Protein AF-A0A7D8BFS4-F1 (afdb_monomer)

Secondary structure (DSSP, 8-state):
-HHHHHHHHHS-----S-TTSSS-EEEE--TT--EEEEEEEETTTTEEEEEEEEEPP-PPP---

Solvent-accessible surface area (backbone atoms only — not comparable to full-atom values): 4130 Å² total; per-residue (Å²): 110,70,71,54,58,59,39,44,55,78,52,60,67,78,83,79,69,71,88,82,54,97,55,56,69,42,79,45,74,54,92,70,56,38,30,41,35,34,34,47,77,41,83,91,73,64,40,66,46,77,74,44,78,41,77,42,79,67,62,72,76,84,75,132

Structure (mmCIF, N/CA/C/O backbone):
data_AF-A0A7D8BFS4-F1
#
_entry.id   AF-A0A7D8BFS4-F1
#
loop_
_atom_site.group_PDB
_atom_site.id
_atom_site.type_symbol
_atom_site.label_atom_id
_atom_site.label_alt_id
_atom_site.label_comp_id
_atom_site.label_asym_id
_atom_site.label_entity_id
_atom_site.label_seq_id
_atom_site.pdbx_PDB_ins_code
_atom_site.Cartn_x
_atom_site.Cartn_y
_atom_site.Cartn_z
_atom_site.occupancy
_atom_site.B_iso_or_equiv
_atom_site.auth_seq_id
_atom_site.auth_comp_id
_atom_site.auth_asym_id
_atom_site.auth_atom_id
_atom_site.pdbx_PDB_model_num
ATOM 1 N N . MET A 1 1 ? 6.931 -7.726 -3.587 1.00 65.94 1 MET A N 1
ATOM 2 C CA . MET A 1 1 ? 5.577 -7.117 -3.520 1.00 65.94 1 MET A CA 1
ATOM 3 C C . MET A 1 1 ? 4.832 -7.564 -2.270 1.00 65.94 1 MET A C 1
ATOM 5 O O . MET A 1 1 ? 4.375 -6.691 -1.549 1.00 65.94 1 MET A O 1
ATOM 9 N N . LYS A 1 2 ? 4.794 -8.870 -1.964 1.00 71.31 2 LYS A N 1
ATOM 10 C CA . LYS A 1 2 ? 4.256 -9.414 -0.703 1.00 71.31 2 LYS A CA 1
ATOM 11 C C . LYS A 1 2 ? 4.763 -8.674 0.546 1.00 71.31 2 LYS A C 1
ATOM 13 O O . LYS A 1 2 ? 3.959 -8.129 1.287 1.00 71.31 2 LYS A O 1
ATOM 18 N N . ASP A 1 3 ? 6.080 -8.537 0.698 1.00 75.94 3 ASP A N 1
ATOM 19 C CA . ASP A 1 3 ? 6.673 -7.910 1.896 1.00 75.94 3 ASP A CA 1
ATOM 20 C C . ASP A 1 3 ? 6.340 -6.422 2.043 1.00 75.94 3 ASP A C 1
ATOM 22 O O . ASP A 1 3 ? 6.398 -5.870 3.133 1.00 75.94 3 ASP A O 1
ATOM 26 N N . PHE A 1 4 ? 5.993 -5.750 0.946 1.00 73.38 4 PHE A N 1
ATOM 27 C CA . PHE A 1 4 ? 5.570 -4.355 0.992 1.00 73.38 4 PHE A CA 1
ATOM 28 C C . PHE A 1 4 ? 4.128 -4.214 1.462 1.00 73.38 4 PHE A C 1
ATOM 30 O O . PHE A 1 4 ? 3.845 -3.316 2.241 1.00 73.38 4 PHE A O 1
ATOM 37 N N . ILE A 1 5 ? 3.237 -5.097 1.004 1.00 71.12 5 ILE A N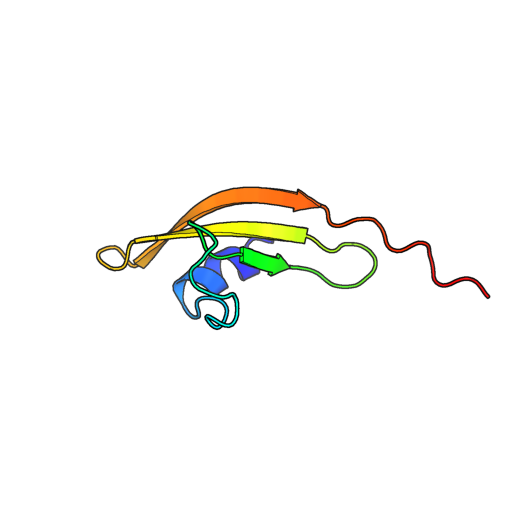 1
ATOM 38 C CA . ILE A 1 5 ? 1.836 -5.097 1.439 1.00 71.12 5 ILE A CA 1
ATOM 39 C C . ILE A 1 5 ? 1.775 -5.353 2.948 1.00 71.12 5 ILE A C 1
ATOM 41 O O . ILE A 1 5 ? 1.143 -4.582 3.655 1.00 71.12 5 ILE A O 1
ATOM 45 N N . LEU A 1 6 ? 2.545 -6.327 3.443 1.00 75.25 6 LEU A N 1
ATOM 46 C CA . LEU A 1 6 ? 2.660 -6.599 4.881 1.00 75.25 6 LEU A CA 1
ATOM 47 C C . LEU A 1 6 ? 3.228 -5.396 5.655 1.00 75.25 6 LEU A C 1
ATOM 49 O O . LEU A 1 6 ? 2.787 -5.092 6.757 1.00 75.25 6 LEU A O 1
ATOM 53 N N . LYS A 1 7 ? 4.165 -4.643 5.062 1.00 76.31 7 LYS A N 1
ATOM 54 C CA . LYS A 1 7 ? 4.669 -3.401 5.671 1.00 76.31 7 LYS A CA 1
ATOM 55 C C . LYS A 1 7 ? 3.627 -2.286 5.748 1.00 76.31 7 LYS A C 1
ATOM 57 O O . LYS A 1 7 ? 3.771 -1.424 6.610 1.00 76.31 7 LYS A O 1
ATOM 62 N N . LEU A 1 8 ? 2.613 -2.263 4.879 1.00 71.25 8 LEU A N 1
ATOM 63 C CA . LEU A 1 8 ? 1.547 -1.257 4.956 1.00 71.25 8 LEU A CA 1
ATOM 64 C C . LEU A 1 8 ? 0.668 -1.453 6.197 1.00 71.25 8 LEU A C 1
ATOM 66 O O . LEU A 1 8 ? 0.173 -0.459 6.719 1.00 71.25 8 LEU A O 1
ATOM 70 N N . GLU A 1 9 ? 0.519 -2.692 6.677 1.00 68.69 9 GLU A N 1
ATOM 71 C CA . GLU A 1 9 ? -0.224 -3.014 7.906 1.00 68.69 9 GLU A CA 1
ATOM 72 C C . GLU A 1 9 ? 0.536 -2.522 9.144 1.00 68.69 9 GLU A C 1
ATOM 74 O O . GLU A 1 9 ? -0.044 -1.935 10.054 1.00 68.69 9 GLU A O 1
ATOM 79 N N . THR A 1 10 ? 1.861 -2.708 9.162 1.00 70.81 10 THR A N 1
ATOM 80 C CA . THR A 1 10 ? 2.705 -2.364 10.318 1.00 70.81 10 THR A CA 1
ATOM 81 C C . THR A 1 10 ? 3.166 -0.910 10.327 1.00 70.81 10 THR A C 1
ATOM 83 O O . THR A 1 10 ? 3.519 -0.358 11.368 1.00 70.81 10 THR A O 1
ATOM 86 N N . THR A 1 11 ? 3.293 -0.288 9.157 1.00 69.62 11 THR A N 1
ATOM 87 C CA . THR A 1 11 ? 3.832 1.065 9.003 1.00 69.62 11 THR A CA 1
ATOM 88 C C . THR A 1 11 ? 3.176 1.720 7.794 1.00 69.62 11 THR A C 1
ATOM 90 O O . THR A 1 11 ? 3.749 1.722 6.697 1.00 69.62 11 THR A O 1
ATOM 93 N N . PRO A 1 12 ? 1.968 2.282 7.963 1.00 62.72 12 PRO A N 1
ATOM 94 C CA . PRO A 1 12 ? 1.297 2.965 6.873 1.00 62.72 12 PRO A CA 1
ATOM 95 C C . PRO A 1 12 ? 2.203 4.075 6.336 1.00 62.72 12 PRO A C 1
ATOM 97 O O . PRO A 1 12 ? 2.831 4.817 7.100 1.00 62.72 12 PRO A O 1
ATOM 100 N N . ALA A 1 13 ? 2.332 4.144 5.006 1.00 61.88 13 ALA A N 1
ATOM 101 C CA . ALA A 1 13 ? 3.223 5.095 4.356 1.00 61.88 13 ALA A CA 1
ATOM 102 C C . ALA A 1 13 ? 2.908 6.506 4.870 1.00 61.88 13 ALA A C 1
ATOM 104 O O . ALA A 1 13 ? 1.761 6.949 4.798 1.00 61.88 13 ALA A O 1
ATOM 105 N N . ARG A 1 14 ? 3.926 7.169 5.444 1.00 52.00 14 ARG A N 1
ATOM 106 C CA . ARG A 1 14 ? 3.786 8.459 6.133 1.00 52.00 14 ARG A CA 1
ATOM 107 C C . ARG A 1 14 ? 2.901 9.401 5.31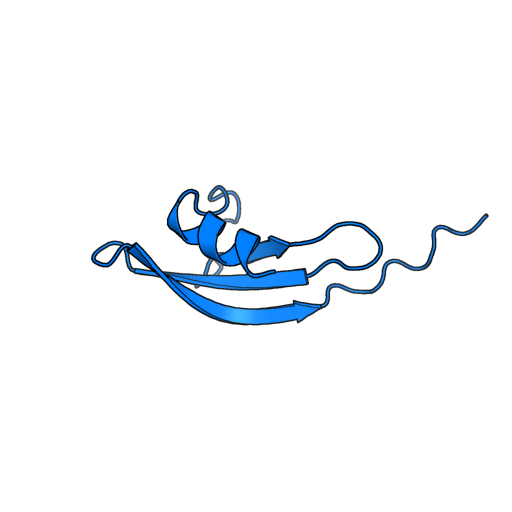8 1.00 52.00 14 ARG A C 1
ATOM 109 O O . ARG A 1 14 ? 3.169 9.647 4.144 1.00 52.00 14 ARG A O 1
ATOM 116 N N . HIS A 1 15 ? 1.872 9.896 5.998 1.00 49.09 15 HIS A N 1
ATOM 117 C CA . HIS A 1 15 ? 0.734 10.715 5.575 1.00 49.09 15 HIS A CA 1
ATOM 118 C C . HIS A 1 15 ? 1.101 12.075 4.925 1.00 49.09 15 HIS A C 1
ATOM 120 O O . HIS A 1 15 ? 0.506 13.100 5.234 1.00 49.09 15 HIS A O 1
ATOM 126 N N . ASN A 1 16 ? 2.087 12.128 4.028 1.00 43.50 16 ASN A N 1
ATOM 127 C CA . ASN A 1 16 ? 2.584 13.376 3.439 1.00 43.50 16 ASN A CA 1
ATOM 128 C C . ASN A 1 16 ? 1.811 13.829 2.189 1.00 43.50 16 ASN A C 1
ATOM 130 O O . ASN A 1 16 ? 2.140 14.873 1.628 1.00 43.50 16 ASN A O 1
ATOM 134 N N . GLU A 1 17 ? 0.790 13.094 1.732 1.00 50.38 17 GLU A N 1
ATOM 135 C CA . GLU A 1 17 ? -0.105 13.613 0.692 1.00 50.38 17 GLU A CA 1
ATOM 136 C C . GLU A 1 17 ? -1.249 14.420 1.336 1.00 50.38 17 GLU A C 1
ATOM 138 O O . GLU A 1 17 ? -1.916 13.931 2.253 1.00 50.38 17 GLU A O 1
ATOM 143 N N . PRO A 1 18 ? -1.503 15.660 0.870 1.00 44.12 18 PRO A N 1
ATOM 144 C CA . PRO A 1 18 ? -2.574 16.488 1.402 1.00 44.12 18 PRO A CA 1
ATOM 145 C C . PRO A 1 18 ? -3.911 15.754 1.263 1.00 44.12 18 PRO A C 1
ATOM 147 O O . P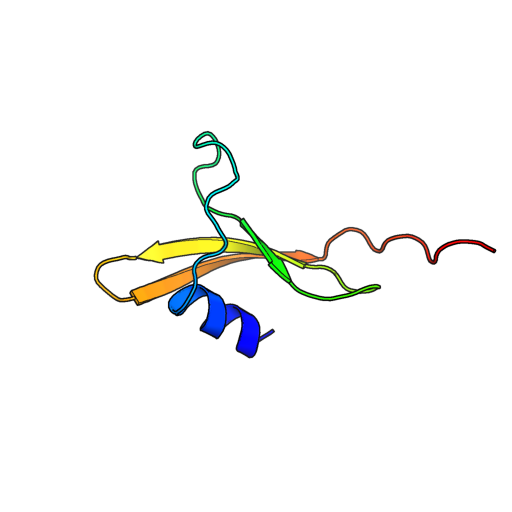RO A 1 18 ? -4.183 15.157 0.219 1.00 44.12 18 PRO A O 1
ATOM 150 N N . ARG A 1 19 ? -4.751 15.864 2.304 1.00 53.06 19 ARG A N 1
ATOM 151 C CA . ARG A 1 19 ? -6.115 15.311 2.511 1.00 53.06 19 ARG A CA 1
ATOM 152 C C . ARG A 1 19 ? -7.110 15.390 1.328 1.00 53.06 19 ARG A C 1
ATOM 154 O O . ARG A 1 19 ? -8.263 15.008 1.474 1.00 53.06 19 ARG A O 1
ATOM 161 N N . ARG A 1 20 ? -6.713 15.888 0.154 1.00 51.72 20 ARG A N 1
ATOM 162 C CA . ARG A 1 20 ? -7.533 15.974 -1.063 1.00 51.72 20 ARG A CA 1
ATOM 163 C C . ARG A 1 20 ? -7.659 14.661 -1.842 1.00 51.72 20 ARG A C 1
ATOM 165 O O . ARG A 1 20 ? -8.526 14.579 -2.707 1.00 51.72 20 ARG A O 1
ATOM 172 N N . ARG A 1 21 ? -6.836 13.637 -1.582 1.00 55.84 21 ARG A N 1
ATOM 173 C CA . ARG A 1 21 ? -7.034 12.301 -2.174 1.00 55.84 21 ARG A CA 1
ATOM 174 C C . ARG A 1 21 ? -7.810 11.423 -1.198 1.00 55.84 21 ARG A C 1
ATOM 176 O O . ARG A 1 21 ? -7.365 11.233 -0.076 1.00 55.84 21 ARG A O 1
ATOM 183 N N . ARG A 1 22 ? -8.953 10.885 -1.645 1.00 67.12 22 ARG A N 1
ATOM 184 C CA . ARG A 1 22 ? -9.836 10.017 -0.841 1.00 67.12 22 ARG A CA 1
ATOM 185 C C . ARG A 1 22 ? -9.141 8.770 -0.278 1.00 67.12 22 ARG A C 1
ATOM 187 O O . ARG A 1 22 ? -9.621 8.250 0.716 1.00 67.12 22 ARG A O 1
ATOM 194 N N . HIS A 1 23 ? -8.023 8.329 -0.864 1.00 74.06 23 HIS A N 1
ATOM 195 C CA . HIS A 1 23 ? -7.278 7.157 -0.395 1.00 74.06 23 HIS A CA 1
ATOM 196 C C . HIS A 1 23 ? -5.760 7.401 -0.449 1.00 74.06 23 HIS A C 1
ATOM 198 O O . HIS A 1 23 ? -5.287 8.019 -1.418 1.00 74.06 23 HIS A O 1
ATOM 204 N N . PRO A 1 24 ? -4.995 6.925 0.552 1.00 74.81 24 PRO A N 1
ATOM 205 C CA . PRO A 1 24 ? -3.542 7.037 0.577 1.00 74.81 24 PRO A CA 1
ATOM 206 C C . PRO A 1 24 ? -2.882 6.272 -0.575 1.00 74.81 24 PRO A C 1
ATOM 208 O O . PRO A 1 24 ? -3.400 5.277 -1.093 1.00 74.81 24 PRO A O 1
ATOM 211 N N . THR A 1 25 ? -1.703 6.748 -0.988 1.00 80.75 25 THR A N 1
ATOM 212 C CA . THR A 1 25 ? -0.867 6.038 -1.957 1.00 80.75 25 THR A CA 1
ATOM 213 C C . THR A 1 25 ? 0.520 5.755 -1.414 1.00 80.75 25 THR A C 1
ATOM 215 O O . THR A 1 25 ? 1.107 6.578 -0.719 1.00 80.75 25 THR A O 1
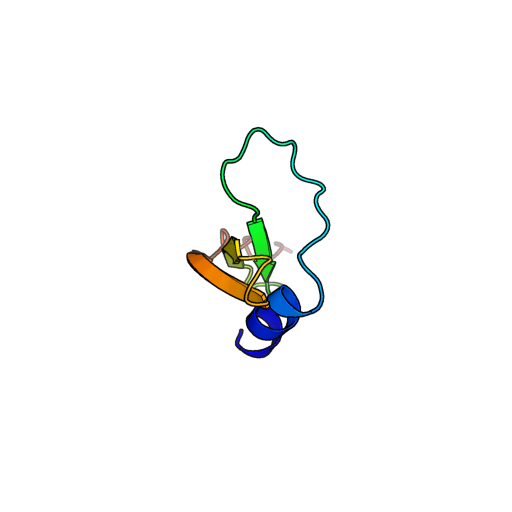ATOM 218 N N . ALA A 1 26 ? 1.060 4.592 -1.770 1.00 80.50 26 ALA A N 1
ATOM 219 C CA . ALA A 1 26 ? 2.412 4.193 -1.428 1.00 80.50 26 ALA A CA 1
ATOM 220 C C . ALA A 1 26 ? 3.182 3.750 -2.673 1.00 80.50 26 ALA A C 1
ATOM 222 O O . ALA A 1 26 ? 2.619 3.278 -3.665 1.00 80.50 26 ALA A O 1
ATOM 223 N N . HIS A 1 27 ? 4.492 3.937 -2.620 1.00 81.88 27 HIS A N 1
ATOM 224 C CA . HIS A 1 27 ? 5.398 3.641 -3.714 1.00 81.88 27 HIS A CA 1
ATOM 225 C C . HIS A 1 27 ? 6.210 2.391 -3.393 1.00 81.88 27 HIS A C 1
ATOM 227 O O . HIS A 1 27 ? 6.770 2.278 -2.306 1.00 81.88 27 HIS A O 1
ATOM 233 N N . LEU A 1 28 ? 6.267 1.463 -4.344 1.00 78.31 28 LEU A N 1
ATOM 234 C CA . LEU A 1 28 ? 6.941 0.180 -4.201 1.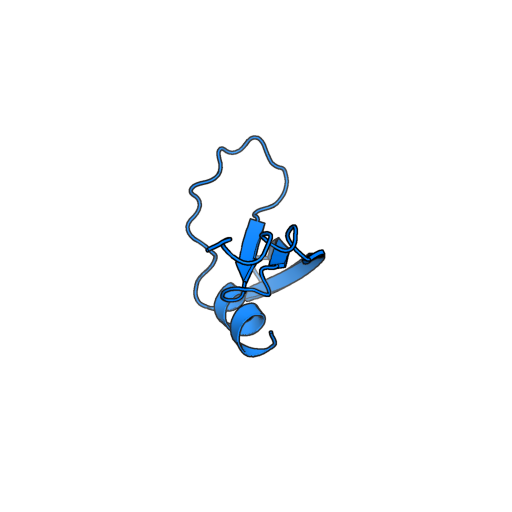00 78.31 28 LEU A CA 1
ATOM 235 C C . LEU A 1 28 ? 7.923 -0.042 -5.345 1.00 78.31 28 LEU A C 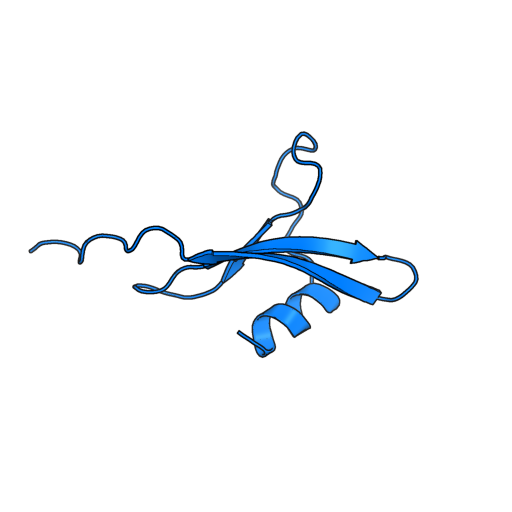1
ATOM 237 O O . LEU A 1 28 ? 7.565 0.077 -6.513 1.00 78.31 28 LEU A O 1
ATOM 241 N N . GLY A 1 29 ? 9.121 -0.494 -4.994 1.00 73.31 29 GLY A N 1
ATOM 242 C CA . GLY A 1 29 ? 10.119 -0.984 -5.935 1.00 73.31 29 GLY A CA 1
ATOM 243 C C . GLY A 1 29 ? 11.280 -0.020 -6.124 1.00 73.31 29 GLY A C 1
ATOM 244 O O . GLY A 1 29 ? 11.252 1.123 -5.674 1.00 73.31 29 GLY A O 1
ATOM 245 N N . ASN A 1 30 ? 12.302 -0.521 -6.809 1.00 69.94 30 ASN A N 1
ATOM 246 C CA . ASN A 1 30 ? 13.510 0.208 -7.176 1.00 69.94 30 ASN A CA 1
ATOM 247 C C . ASN A 1 30 ? 13.586 0.305 -8.705 1.00 69.94 30 ASN A C 1
ATOM 249 O O . ASN A 1 30 ? 12.887 -0.423 -9.414 1.00 69.94 30 ASN A O 1
ATOM 253 N N . LYS A 1 31 ? 14.442 1.186 -9.238 1.00 60.56 31 LYS A N 1
ATOM 254 C CA . LYS A 1 31 ? 14.702 1.235 -10.688 1.00 60.56 31 LYS A CA 1
ATOM 255 C C . LYS A 1 31 ? 15.022 -0.174 -11.229 1.00 60.56 31 LYS A C 1
ATOM 257 O O . LYS A 1 31 ? 15.762 -0.902 -10.572 1.00 60.56 31 LYS A O 1
ATOM 262 N N . PRO A 1 32 ? 14.506 -0.551 -12.415 1.00 67.94 32 PRO A N 1
ATOM 263 C CA . PRO A 1 32 ? 13.634 0.225 -13.310 1.00 67.94 32 PRO A CA 1
ATOM 264 C C . PRO A 1 32 ? 12.125 0.048 -13.028 1.00 67.94 32 PRO A C 1
ATOM 266 O O . PRO A 1 32 ? 11.298 0.671 -13.696 1.00 67.94 32 PRO A O 1
ATOM 269 N N . HIS A 1 33 ? 11.755 -0.798 -12.064 1.00 71.81 33 HIS A N 1
ATOM 270 C CA . HIS A 1 33 ? 10.378 -1.219 -11.803 1.00 71.81 33 HIS A CA 1
ATOM 271 C C . HIS A 1 33 ? 9.805 -0.532 -10.567 1.00 71.81 33 HIS A C 1
ATOM 273 O O . HIS A 1 33 ? 9.920 -1.013 -9.440 1.00 71.81 33 HIS A O 1
ATOM 279 N N . PHE A 1 34 ? 9.149 0.597 -10.802 1.00 77.62 34 PHE A N 1
ATOM 280 C CA . PHE A 1 34 ? 8.435 1.341 -9.776 1.00 77.62 34 PHE A CA 1
ATOM 281 C C . PHE A 1 34 ? 6.935 1.076 -9.882 1.00 77.62 34 PHE A C 1
ATOM 283 O O . PHE A 1 34 ? 6.393 1.034 -10.982 1.00 77.62 34 PHE A O 1
ATOM 290 N N . TYR A 1 35 ? 6.248 0.944 -8.756 1.00 82.56 35 TYR A N 1
ATOM 291 C CA . TYR A 1 35 ? 4.808 0.728 -8.661 1.00 82.56 35 TYR A CA 1
ATOM 292 C C . TYR A 1 35 ? 4.199 1.765 -7.721 1.00 82.56 35 TYR A C 1
ATOM 294 O O . TYR A 1 35 ? 4.771 2.093 -6.684 1.00 82.56 35 TYR A O 1
ATOM 302 N N . ARG A 1 36 ? 3.011 2.261 -8.063 1.00 84.19 36 ARG A N 1
ATOM 303 C CA . ARG A 1 36 ? 2.172 3.073 -7.179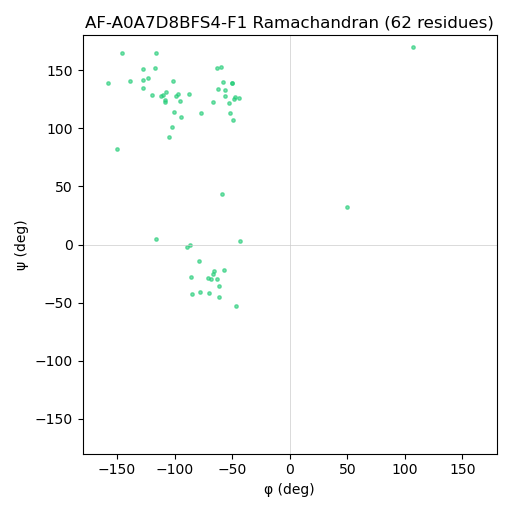 1.00 84.19 36 ARG A CA 1
ATOM 304 C C . ARG A 1 36 ? 0.974 2.242 -6.747 1.00 84.19 36 ARG A C 1
ATOM 306 O O . ARG A 1 36 ? 0.211 1.763 -7.587 1.00 84.19 36 ARG A O 1
ATOM 313 N N . VAL A 1 37 ? 0.819 2.087 -5.443 1.00 85.38 37 VAL A N 1
ATOM 314 C CA . VAL A 1 37 ? -0.240 1.314 -4.803 1.00 85.38 37 VAL A CA 1
ATOM 315 C C . VAL A 1 37 ? -1.205 2.290 -4.142 1.00 85.38 37 VAL A C 1
ATOM 317 O O . VAL A 1 37 ? -0.788 3.137 -3.361 1.00 85.38 37 VAL A O 1
ATOM 320 N N . LEU A 1 38 ? -2.481 2.201 -4.498 1.00 86.44 38 LEU A N 1
ATOM 321 C CA . LEU A 1 38 ? -3.591 2.889 -3.846 1.00 86.44 38 LEU A CA 1
ATOM 322 C C . LEU A 1 38 ? -4.242 1.891 -2.891 1.00 86.44 38 LEU A C 1
ATOM 324 O O . LEU A 1 38 ? -4.574 0.782 -3.321 1.00 86.44 38 LEU A O 1
ATOM 328 N N . TYR A 1 39 ? -4.416 2.274 -1.635 1.00 84.38 39 TYR A N 1
ATOM 329 C CA . TYR A 1 39 ? -4.960 1.391 -0.611 1.00 84.38 39 TYR A CA 1
ATOM 330 C C . TYR A 1 39 ? -5.816 2.161 0.393 1.00 84.38 39 TYR A C 1
ATOM 332 O O . TYR A 1 39 ? -5.756 3.386 0.446 1.00 84.38 39 TYR A O 1
ATOM 340 N N . GLU A 1 40 ? -6.603 1.433 1.171 1.0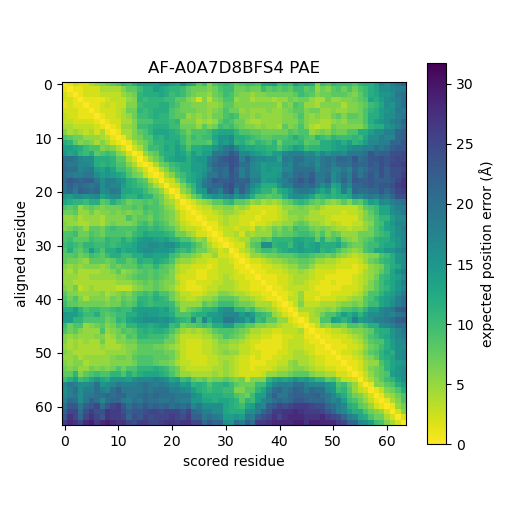0 86.81 40 GLU A N 1
ATOM 341 C CA . GLU A 1 40 ? -7.314 1.917 2.353 1.00 86.81 40 GLU A CA 1
ATOM 342 C C . GLU A 1 40 ? -6.797 1.183 3.587 1.00 86.81 40 GLU A C 1
ATOM 344 O O . GLU A 1 40 ? -6.322 0.049 3.487 1.00 86.81 40 GLU A O 1
ATOM 349 N N . LEU A 1 41 ? -6.882 1.854 4.732 1.00 79.00 41 LEU A N 1
ATOM 350 C CA . LEU A 1 41 ? -6.614 1.274 6.039 1.00 79.00 41 LEU A CA 1
ATOM 351 C C . LEU A 1 41 ? -7.933 1.181 6.780 1.00 79.00 41 LEU A C 1
ATOM 353 O O . LEU A 1 41 ? -8.644 2.179 6.894 1.00 79.00 41 LEU A O 1
ATOM 357 N N . GLU A 1 42 ? -8.226 0.001 7.292 1.00 81.31 42 GLU A N 1
ATOM 358 C CA . GLU A 1 42 ? -9.315 -0.207 8.226 1.00 81.31 42 GLU A CA 1
ATOM 359 C C . GLU A 1 42 ? -8.708 -0.323 9.623 1.00 81.31 42 GLU A C 1
ATOM 361 O O . GLU A 1 42 ? -8.100 -1.332 9.986 1.00 81.31 42 GLU A O 1
ATOM 366 N N . GLU A 1 43 ? -8.791 0.774 10.379 1.00 69.25 43 GLU A N 1
ATOM 367 C CA . GLU A 1 43 ? -8.087 0.937 11.658 1.00 69.25 43 GLU A CA 1
ATOM 368 C C . GLU A 1 43 ? -8.548 -0.066 12.721 1.00 69.25 43 GLU A C 1
ATOM 370 O O . GLU A 1 43 ? -7.754 -0.475 13.563 1.00 69.25 43 GLU A O 1
ATOM 375 N N . THR A 1 44 ? -9.808 -0.498 12.663 1.00 75.00 44 THR A N 1
ATOM 376 C CA . THR A 1 44 ? -10.397 -1.463 13.598 1.00 75.00 44 THR A CA 1
ATOM 377 C C . THR A 1 44 ? -9.865 -2.881 13.428 1.00 75.00 44 THR A C 1
ATOM 379 O O . THR A 1 44 ? -9.818 -3.621 14.407 1.00 75.00 44 THR A O 1
ATOM 382 N N . GLU A 1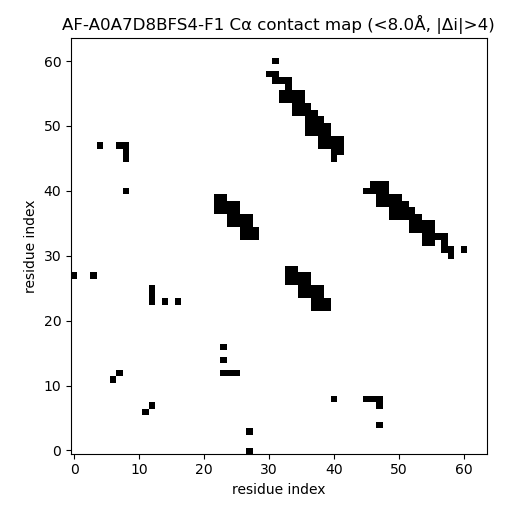 45 ? -9.453 -3.265 12.219 1.00 69.19 45 GLU A N 1
ATOM 383 C CA . GLU A 1 45 ? -9.082 -4.652 11.901 1.00 69.19 45 GLU A CA 1
ATOM 384 C C . GLU A 1 45 ? -7.607 -4.817 11.515 1.00 69.19 45 GLU A C 1
ATOM 386 O O . GLU A 1 45 ? -7.189 -5.910 11.141 1.00 69.19 45 GLU A O 1
ATOM 391 N N . HIS A 1 46 ? -6.802 -3.747 11.589 1.00 72.88 46 HIS A N 1
ATOM 392 C CA . HIS A 1 46 ? -5.436 -3.724 11.042 1.00 72.88 46 HIS A CA 1
ATOM 393 C C . HIS A 1 46 ? -5.377 -4.231 9.590 1.00 72.88 46 HIS A C 1
ATOM 395 O O . HIS A 1 46 ? -4.390 -4.827 9.157 1.00 72.88 46 HIS A O 1
ATOM 401 N N . LEU A 1 47 ? -6.444 -3.986 8.828 1.00 78.69 47 LEU A N 1
ATOM 402 C CA . LEU A 1 47 ? -6.609 -4.512 7.484 1.00 78.69 47 LEU A CA 1
ATOM 403 C C . LEU A 1 47 ? -6.183 -3.461 6.457 1.00 78.69 47 LEU A C 1
ATOM 405 O O . LEU A 1 47 ? -6.628 -2.311 6.477 1.00 78.69 47 LEU A O 1
ATOM 409 N N . VAL A 1 48 ? -5.331 -3.871 5.516 1.00 82.94 48 VAL A N 1
ATOM 410 C CA . VAL A 1 48 ? -4.970 -3.061 4.348 1.00 82.94 48 VAL A CA 1
ATOM 411 C C . VAL A 1 48 ? -5.758 -3.545 3.139 1.00 82.94 48 VAL A C 1
ATOM 413 O O . VAL A 1 48 ? -5.515 -4.630 2.607 1.00 82.94 48 VAL A O 1
ATOM 416 N N . ARG A 1 49 ? -6.650 -2.701 2.618 1.00 85.12 49 ARG A N 1
ATOM 417 C CA . ARG A 1 49 ? -7.374 -2.994 1.378 1.00 85.12 49 ARG A CA 1
ATOM 418 C C . ARG A 1 49 ? -6.658 -2.375 0.189 1.00 85.12 49 ARG A C 1
ATOM 420 O O . ARG A 1 49 ? -6.661 -1.161 0.001 1.00 85.12 49 ARG A O 1
ATOM 427 N N . ILE A 1 50 ? -6.064 -3.206 -0.663 1.00 86.06 50 ILE A N 1
ATOM 428 C CA . ILE A 1 50 ? -5.439 -2.733 -1.903 1.00 86.06 50 ILE A CA 1
ATOM 429 C C . ILE A 1 50 ? -6.527 -2.435 -2.937 1.00 86.06 50 ILE A C 1
ATOM 431 O O . ILE A 1 50 ? -7.185 -3.340 -3.442 1.00 86.06 50 ILE A O 1
ATOM 435 N N . LEU A 1 51 ? -6.690 -1.161 -3.290 1.00 87.81 51 LEU A N 1
ATOM 436 C CA . LEU A 1 51 ? -7.678 -0.728 -4.279 1.00 87.81 51 LEU A CA 1
ATOM 437 C C . LEU A 1 51 ? -7.143 -0.844 -5.703 1.00 87.81 51 LEU A C 1
ATOM 439 O O . LEU A 1 51 ? -7.858 -1.220 -6.631 1.00 87.81 51 LEU A O 1
ATOM 443 N N . ARG A 1 52 ? -5.881 -0.450 -5.907 1.00 87.00 52 ARG A N 1
ATOM 444 C CA . ARG A 1 52 ? -5.269 -0.454 -7.236 1.00 87.00 52 ARG A CA 1
ATOM 445 C C . ARG A 1 52 ? -3.757 -0.494 -7.163 1.00 87.00 52 ARG A C 1
ATOM 447 O O . ARG A 1 52 ? -3.140 0.273 -6.433 1.00 87.00 52 ARG A O 1
ATOM 454 N N . VAL A 1 53 ? -3.157 -1.289 -8.038 1.00 85.75 53 VAL A N 1
ATOM 455 C CA . VAL A 1 53 ? -1.718 -1.260 -8.305 1.00 85.75 53 VAL A CA 1
ATOM 456 C C . VAL A 1 53 ? -1.507 -0.725 -9.715 1.00 85.75 53 VAL A C 1
ATOM 458 O O . VAL A 1 53 ? -2.127 -1.191 -10.670 1.00 85.75 53 VAL A O 1
ATOM 461 N N . ARG A 1 54 ? -0.658 0.291 -9.859 1.00 85.06 54 ARG A N 1
ATOM 462 C CA . ARG A 1 54 ? -0.232 0.824 -11.156 1.00 85.06 54 ARG A CA 1
ATOM 463 C C . ARG A 1 54 ? 1.274 0.670 -11.278 1.00 85.06 54 ARG A C 1
ATOM 465 O O . ARG A 1 54 ? 2.001 1.126 -10.401 1.00 85.06 54 ARG A O 1
ATOM 472 N N . HIS A 1 55 ? 1.749 0.087 -12.373 1.00 82.19 55 HIS A N 1
ATOM 473 C CA . HIS A 1 55 ? 3.163 0.183 -12.722 1.00 82.19 55 HIS A CA 1
ATOM 474 C C . HIS A 1 55 ? 3.457 1.655 -13.059 1.00 82.19 55 HIS A C 1
ATOM 476 O O . HIS A 1 55 ? 2.784 2.262 -13.896 1.00 82.19 55 HIS A O 1
ATOM 482 N N . GLY A 1 56 ? 4.408 2.258 -12.352 1.00 69.69 56 GLY A N 1
ATOM 483 C CA . GLY A 1 56 ? 4.929 3.584 -12.659 1.00 69.69 56 GLY A CA 1
ATOM 484 C C . GLY A 1 56 ? 5.531 3.595 -14.060 1.00 69.69 56 GLY A C 1
ATOM 485 O O . GLY A 1 56 ? 5.948 2.557 -14.572 1.00 69.69 56 GLY A O 1
ATOM 486 N N . ARG A 1 57 ? 5.552 4.755 -14.722 1.00 63.41 57 ARG A N 1
ATOM 487 C CA . ARG A 1 57 ? 6.221 4.903 -16.025 1.00 63.41 57 ARG A CA 1
ATOM 488 C C . ARG A 1 57 ? 7.615 4.269 -15.915 1.00 63.41 57 ARG A C 1
ATOM 490 O O . ARG A 1 57 ? 8.341 4.620 -14.986 1.00 63.41 57 ARG A O 1
ATOM 497 N N . ARG A 1 58 ? 7.977 3.342 -16.820 1.00 57.69 58 ARG A N 1
ATOM 498 C CA . ARG A 1 58 ? 9.385 2.945 -16.979 1.00 57.69 58 ARG A CA 1
ATOM 499 C C . ARG A 1 58 ? 10.136 4.257 -17.157 1.00 57.69 58 ARG A C 1
ATOM 501 O O . ARG A 1 58 ? 9.878 4.966 -18.129 1.00 57.69 58 ARG A O 1
ATOM 508 N N . LEU A 1 59 ? 10.975 4.624 -16.190 1.00 54.69 59 LEU A N 1
ATOM 509 C CA . LEU A 1 59 ? 11.937 5.682 -16.449 1.00 54.69 59 LEU A CA 1
ATOM 510 C C . LEU A 1 59 ? 12.720 5.191 -17.671 1.00 54.69 59 LEU A C 1
ATOM 512 O O . LEU A 1 59 ? 13.130 4.022 -17.657 1.00 54.69 59 LEU A O 1
ATOM 516 N N . PRO A 1 60 ? 12.850 5.994 -18.744 1.00 57.62 60 PRO A N 1
ATOM 517 C CA . PRO A 1 60 ? 13.754 5.617 -19.815 1.00 57.62 60 PRO A CA 1
ATOM 518 C C . PRO A 1 60 ? 15.097 5.266 -19.159 1.00 57.62 60 PRO A C 1
ATOM 520 O O . PRO A 1 60 ? 15.456 5.918 -18.166 1.00 57.62 60 PRO A O 1
ATOM 523 N N . PRO A 1 61 ? 15.782 4.197 -19.611 1.00 55.97 61 PRO A N 1
ATOM 524 C CA . PRO A 1 61 ? 17.121 3.911 -19.118 1.00 55.97 61 PRO A CA 1
ATOM 525 C C . PRO A 1 61 ? 17.886 5.225 -19.211 1.00 55.97 61 PRO A C 1
ATOM 527 O O . PRO A 1 61 ? 17.815 5.887 -20.245 1.00 55.97 61 PRO A O 1
ATOM 530 N N . SER A 1 62 ? 18.464 5.665 -18.093 1.00 60.19 62 SER A N 1
ATOM 531 C CA . SER A 1 62 ? 19.258 6.889 -18.044 1.00 60.19 62 SER A CA 1
ATOM 532 C C . SER A 1 62 ? 20.248 6.816 -19.200 1.00 60.19 62 SER A C 1
ATOM 534 O O . SER A 1 62 ? 21.118 5.948 -19.195 1.00 60.19 62 SER A O 1
ATOM 536 N N . GLY A 1 63 ? 19.995 7.624 -20.229 1.00 53.41 63 GLY A N 1
ATOM 537 C CA . GLY A 1 63 ? 20.830 7.689 -21.413 1.00 53.41 63 GLY A CA 1
ATOM 538 C C . GLY A 1 63 ? 22.215 8.163 -21.002 1.00 53.41 63 GLY A C 1
ATOM 539 O O . GLY A 1 63 ? 22.323 9.073 -20.180 1.00 53.41 63 GLY A O 1
ATOM 540 N N . THR A 1 64 ? 23.199 7.445 -21.537 1.00 43.44 64 THR A N 1
ATOM 541 C CA . THR A 1 64 ? 24.616 7.784 -21.749 1.00 43.44 64 THR A CA 1
ATOM 542 C C . THR A 1 64 ? 24.945 9.264 -21.778 1.00 43.44 64 THR A C 1
ATOM 544 O O . THR A 1 64 ? 24.224 9.992 -22.498 1.00 43.44 64 THR A O 1
#

Sequence (64 aa):
MKDFILKLETTPARHNEPRRRRHPTAHLGNKPHFYRVLYELEETEHLVRILRVRHGRRLPPSGT

pLDDT: mean 70.4, std 12.28, range [43.44, 87.81]

Mean predicted aligned error: 9.76 Å

Foldseek 3Di:
DVVVQVCCLVPNDPPPDPPPDPFDWDWDDDPQWIKIWTWHADPVPSDIGTPDIDTDPRPPDPDD

Radius of gyration: 13.43 Å; Cα contacts (8 Å, |Δi|>4): 83; chains: 1; bounding box: 35×26×35 Å

Nearest PDB structures (foldseek):
  6p7b-assembly1_A  TM=6.615E-01  e=5.852E-01  Fowlpox virus
  3sr2-assembly3_D  TM=5.071E-01  e=2.927E+00  Homo sapiens
  3w03-assembly1_B  TM=4.971E-01  e=6.965E+00  Homo sapiens
  5yvq-assembly1_A  TM=3.049E-01  e=4.244E+00  Muvirus mu